Protein AF-A0A976BFN6-F1 (afdb_monomer_lite)

pLDDT: mean 79.82, std 17.27, range [38.31, 96.56]

Sequence (86 aa):
MDMGHVELYQANGYYYWPEVRGAEGRYTAVVRFVCIEEHLRHAVPAQSDQVPGIFSTHEAALDAARAWGHETARGPWHALKWIWGR

Structure (mmCIF, N/CA/C/O backbone):
data_AF-A0A976BFN6-F1
#
_entry.id   AF-A0A976BFN6-F1
#
loop_
_atom_site.group_PDB
_atom_site.id
_atom_site.type_symbol
_atom_site.label_atom_id
_atom_site.label_alt_id
_atom_site.label_comp_id
_atom_site.label_asym_id
_atom_site.label_entity_id
_atom_site.label_seq_id
_atom_site.pdbx_PDB_ins_code
_atom_site.Cartn_x
_atom_site.Cartn_y
_atom_site.Cartn_z
_atom_site.occupancy
_atom_site.B_iso_or_equiv
_atom_site.auth_seq_id
_atom_site.auth_comp_id
_atom_site.auth_asym_id
_atom_site.auth_atom_id
_atom_site.pdbx_PDB_model_num
ATOM 1 N N . MET A 1 1 ? 18.901 0.807 17.895 1.00 38.31 1 MET A N 1
ATOM 2 C CA . MET A 1 1 ? 17.806 1.197 16.990 1.00 38.31 1 MET A CA 1
ATOM 3 C C . MET A 1 1 ? 17.230 -0.090 16.461 1.00 38.31 1 MET A C 1
ATOM 5 O O . MET A 1 1 ? 17.957 -0.826 15.809 1.00 38.31 1 MET A O 1
ATOM 9 N N . ASP A 1 2 ? 16.006 -0.408 16.861 1.00 41.91 2 ASP A N 1
ATOM 10 C CA . ASP A 1 2 ? 15.300 -1.577 16.352 1.00 41.91 2 ASP A CA 1
ATOM 11 C C . ASP A 1 2 ? 14.946 -1.281 14.889 1.00 41.91 2 ASP A C 1
ATOM 13 O O . ASP A 1 2 ? 14.235 -0.312 14.609 1.00 41.91 2 ASP A O 1
ATOM 17 N N . MET A 1 3 ? 15.552 -2.003 13.944 1.00 42.38 3 MET A N 1
ATOM 18 C CA . MET A 1 3 ? 15.188 -1.877 12.533 1.00 42.38 3 MET A CA 1
ATOM 19 C C . MET A 1 3 ? 13.858 -2.599 12.370 1.00 42.38 3 MET A C 1
ATOM 21 O O . MET A 1 3 ? 13.835 -3.804 12.130 1.00 42.38 3 MET A O 1
ATOM 25 N N . GLY A 1 4 ? 12.766 -1.856 12.579 1.00 57.97 4 GLY A N 1
ATOM 26 C CA . GLY A 1 4 ? 11.407 -2.363 12.432 1.00 57.97 4 GLY A CA 1
ATOM 27 C C . GLY A 1 4 ? 11.283 -3.186 11.153 1.00 57.97 4 GLY A C 1
ATOM 28 O O . GLY A 1 4 ? 11.706 -2.753 10.081 1.00 57.97 4 GLY A O 1
ATOM 29 N N . HIS A 1 5 ? 10.762 -4.402 11.289 1.00 65.81 5 HIS A N 1
ATOM 30 C CA . HIS A 1 5 ? 10.569 -5.311 10.170 1.00 65.81 5 HIS A CA 1
ATOM 31 C C . HIS A 1 5 ? 9.594 -4.677 9.170 1.00 65.81 5 HIS A C 1
ATOM 33 O O . HIS A 1 5 ? 8.438 -4.421 9.505 1.00 65.81 5 HIS A O 1
ATOM 39 N N . VAL A 1 6 ? 10.071 -4.394 7.956 1.00 73.25 6 VAL A N 1
ATOM 40 C CA . VAL A 1 6 ? 9.239 -3.917 6.847 1.00 73.25 6 VAL A CA 1
ATOM 41 C C . VAL A 1 6 ? 8.905 -5.113 5.975 1.00 73.25 6 VAL A C 1
ATOM 43 O O . VAL A 1 6 ? 9.794 -5.752 5.412 1.00 73.25 6 VAL A O 1
ATOM 46 N N . GLU A 1 7 ? 7.617 -5.415 5.867 1.00 83.06 7 GLU A N 1
ATOM 47 C CA . GLU A 1 7 ? 7.127 -6.461 4.979 1.00 83.06 7 GLU A CA 1
ATOM 48 C C . GLU A 1 7 ? 7.083 -5.930 3.540 1.00 83.06 7 GLU A C 1
ATOM 50 O O . GLU A 1 7 ? 6.370 -4.971 3.243 1.00 83.06 7 GLU A O 1
ATOM 55 N N . LEU A 1 8 ? 7.876 -6.536 2.653 1.00 86.94 8 LEU A N 1
ATOM 56 C CA . LEU A 1 8 ? 8.014 -6.128 1.256 1.00 86.94 8 LEU A CA 1
ATOM 57 C C . LEU A 1 8 ? 7.283 -7.102 0.332 1.00 86.94 8 LEU A C 1
ATOM 59 O O . LEU A 1 8 ? 7.509 -8.311 0.384 1.00 86.94 8 LEU A O 1
ATOM 63 N N . TYR A 1 9 ? 6.476 -6.561 -0.574 1.00 87.06 9 TYR A N 1
ATOM 64 C CA . TYR A 1 9 ? 5.740 -7.317 -1.579 1.00 87.06 9 TYR A CA 1
ATOM 65 C C . TYR A 1 9 ? 6.167 -6.925 -2.995 1.00 87.06 9 TYR A C 1
ATOM 67 O O . TYR A 1 9 ? 6.661 -5.821 -3.236 1.00 87.06 9 TYR A O 1
ATOM 75 N N . GLN A 1 10 ? 5.937 -7.828 -3.951 1.00 85.31 10 GLN A N 1
ATOM 76 C CA . GLN A 1 10 ? 6.223 -7.611 -5.366 1.00 85.31 10 GLN A CA 1
ATOM 77 C C . GLN A 1 10 ? 5.019 -7.997 -6.230 1.00 85.31 10 GLN A C 1
ATOM 79 O O . GLN A 1 10 ? 4.481 -9.097 -6.096 1.00 85.31 10 GLN A O 1
ATOM 84 N N . ALA A 1 11 ? 4.625 -7.117 -7.152 1.00 82.75 11 ALA A N 1
ATOM 85 C CA . ALA A 1 11 ? 3.628 -7.416 -8.181 1.00 82.75 11 ALA A CA 1
ATOM 86 C C . ALA A 1 11 ? 3.826 -6.526 -9.419 1.00 82.75 11 ALA A C 1
ATOM 88 O O . ALA A 1 11 ? 4.141 -5.348 -9.288 1.00 82.75 11 ALA A O 1
ATOM 89 N N . ASN A 1 12 ? 3.650 -7.092 -10.621 1.00 81.12 12 ASN A N 1
ATOM 90 C CA . ASN A 1 12 ? 3.651 -6.385 -11.915 1.00 81.12 12 ASN A CA 1
ATOM 91 C C . ASN A 1 12 ? 4.798 -5.377 -12.135 1.00 81.12 12 ASN A C 1
ATOM 93 O O . ASN A 1 12 ? 4.585 -4.291 -12.662 1.00 81.12 12 ASN A O 1
ATOM 97 N N . GLY A 1 13 ? 6.022 -5.726 -11.735 1.00 81.31 13 GLY A N 1
ATOM 98 C CA . GLY A 1 13 ? 7.177 -4.836 -11.906 1.00 81.31 13 GLY A CA 1
ATOM 99 C C . GLY A 1 13 ? 7.284 -3.726 -10.856 1.00 81.31 13 GLY A C 1
ATOM 100 O O . GLY A 1 13 ? 8.095 -2.819 -11.026 1.00 81.31 13 GLY A O 1
ATOM 101 N N . TYR A 1 14 ? 6.528 -3.812 -9.760 1.00 84.56 14 TYR A N 1
ATOM 102 C CA . TYR A 1 14 ? 6.617 -2.910 -8.616 1.00 84.56 14 TYR A CA 1
ATOM 103 C C . TYR A 1 14 ? 7.026 -3.659 -7.352 1.00 84.56 14 TYR A C 1
ATOM 105 O O . TYR A 1 14 ? 6.569 -4.781 -7.108 1.00 84.56 14 TYR A O 1
ATOM 113 N N . TYR A 1 15 ? 7.830 -2.996 -6.523 1.00 87.94 15 TYR A N 1
ATOM 114 C CA . TYR A 1 15 ? 7.891 -3.298 -5.098 1.00 87.94 15 TYR A CA 1
ATOM 115 C C . TYR A 1 15 ? 6.923 -2.387 -4.356 1.00 87.94 15 TYR A C 1
ATOM 117 O O . TYR A 1 15 ? 6.816 -1.203 -4.686 1.00 87.94 15 TYR A O 1
ATOM 125 N N . TYR A 1 16 ? 6.242 -2.918 -3.346 1.00 89.44 16 TYR A N 1
ATOM 126 C CA . TYR A 1 16 ? 5.395 -2.125 -2.463 1.00 89.44 16 TYR A CA 1
ATOM 127 C C . TYR A 1 16 ? 5.442 -2.647 -1.030 1.00 89.44 16 TYR A C 1
ATOM 129 O O . TYR A 1 16 ? 5.679 -3.832 -0.798 1.00 89.44 16 TYR A O 1
ATOM 137 N N . TRP A 1 17 ? 5.21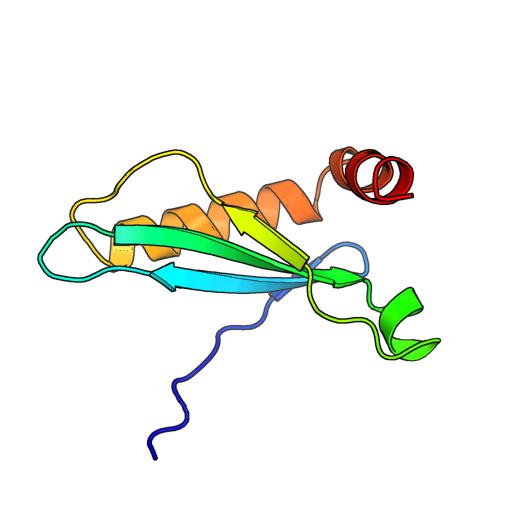6 -1.762 -0.065 1.00 92.69 17 TRP A N 1
ATOM 138 C CA . TRP A 1 17 ? 5.106 -2.134 1.343 1.00 92.69 17 TRP A CA 1
ATOM 139 C C . TRP A 1 17 ? 4.067 -1.260 2.057 1.00 92.69 17 TRP A C 1
ATOM 141 O O . TRP A 1 17 ? 3.969 -0.057 1.785 1.00 92.69 17 TRP A O 1
ATOM 151 N N . PRO A 1 18 ? 3.258 -1.855 2.944 1.00 92.56 18 PRO A N 1
ATOM 152 C CA . PRO A 1 18 ? 2.295 -1.137 3.752 1.00 92.56 18 PRO A CA 1
ATOM 153 C C . PRO A 1 18 ? 2.996 -0.428 4.916 1.00 92.56 18 PRO A C 1
ATOM 155 O O . PRO A 1 18 ? 3.933 -0.937 5.527 1.00 92.56 18 PRO A O 1
ATOM 158 N N . GLU A 1 19 ? 2.498 0.752 5.249 1.00 92.56 19 GLU A N 1
ATOM 159 C CA . GLU A 1 19 ? 2.873 1.539 6.415 1.00 92.56 19 GLU A CA 1
ATOM 160 C C . GLU A 1 19 ? 1.596 1.900 7.174 1.00 92.56 19 GLU A C 1
ATOM 162 O O . GLU A 1 19 ? 0.586 2.289 6.584 1.00 92.56 19 GLU A O 1
ATOM 167 N N . VAL A 1 20 ? 1.647 1.832 8.499 1.00 93.38 20 VAL A N 1
ATOM 168 C CA . VAL A 1 20 ? 0.592 2.369 9.359 1.00 93.38 20 VAL A CA 1
ATOM 169 C C . VAL A 1 20 ? 1.141 3.592 10.071 1.00 93.38 20 VAL A C 1
ATOM 171 O O . VAL A 1 20 ? 2.263 3.587 10.578 1.00 93.38 20 VAL A O 1
ATOM 174 N N . ARG A 1 21 ? 0.353 4.663 10.097 1.00 93.00 21 ARG A N 1
ATOM 175 C CA . ARG A 1 21 ? 0.669 5.890 10.829 1.00 93.00 21 ARG A CA 1
ATOM 176 C C . ARG A 1 21 ? -0.390 6.144 11.888 1.00 93.00 21 ARG A C 1
ATOM 178 O O . ARG A 1 21 ? -1.541 5.750 11.732 1.00 93.00 21 ARG A O 1
ATOM 185 N N . GLY A 1 22 ? -0.002 6.853 12.939 1.00 90.50 22 GLY A N 1
ATOM 186 C CA . GLY A 1 22 ? -0.890 7.215 14.039 1.00 90.50 22 GLY A CA 1
ATOM 187 C C . GLY A 1 22 ? -0.631 6.417 15.312 1.00 90.50 22 GLY A C 1
ATOM 188 O O . GLY A 1 22 ? 0.222 5.531 15.360 1.00 90.50 22 GLY A O 1
ATOM 189 N N . ALA A 1 23 ? -1.354 6.794 16.358 1.00 84.00 23 ALA A N 1
ATOM 190 C CA . ALA A 1 23 ? -1.263 6.235 17.698 1.00 84.00 23 ALA A CA 1
ATOM 191 C C . ALA A 1 23 ? -2.632 6.363 18.389 1.00 84.00 23 ALA A C 1
ATOM 193 O O . ALA A 1 23 ? -3.532 7.024 17.871 1.00 84.00 23 ALA A O 1
ATOM 194 N N . GLU A 1 24 ? -2.783 5.729 19.554 1.00 87.50 24 GLU A N 1
ATOM 195 C CA . GLU A 1 24 ? -3.934 5.937 20.451 1.00 87.50 24 GLU A CA 1
ATOM 196 C C . GLU A 1 24 ? -5.307 5.680 19.792 1.00 87.50 24 GLU A C 1
ATOM 198 O O . GLU A 1 24 ? -6.229 6.489 19.869 1.00 87.50 24 GLU A O 1
ATOM 203 N N . GLY A 1 25 ? -5.459 4.533 19.118 1.00 91.44 25 GLY A N 1
ATOM 204 C CA . GLY A 1 25 ? -6.758 4.110 18.573 1.00 91.44 25 GLY A CA 1
ATOM 205 C C . GLY A 1 25 ? -7.194 4.845 17.302 1.00 91.44 25 GLY A C 1
ATOM 206 O O . GLY A 1 25 ? -8.337 4.694 16.873 1.00 91.44 25 GLY A O 1
ATOM 207 N N . ARG A 1 26 ? -6.311 5.645 16.691 1.00 94.81 26 ARG A N 1
ATOM 208 C CA . ARG A 1 26 ? -6.551 6.304 15.401 1.00 94.81 26 ARG A CA 1
ATOM 209 C C . ARG A 1 26 ? -5.380 6.045 14.469 1.00 94.81 26 ARG A C 1
ATOM 211 O O . ARG A 1 26 ? -4.324 6.663 14.590 1.00 94.81 26 ARG A O 1
ATOM 218 N N . TYR A 1 27 ? -5.602 5.152 13.518 1.00 96.19 27 TYR A N 1
ATOM 219 C CA . TYR A 1 27 ? -4.583 4.703 12.584 1.00 96.19 27 TYR A CA 1
ATOM 220 C C . TYR A 1 27 ? -4.967 5.070 11.156 1.00 96.19 27 TYR A C 1
ATOM 222 O O . TYR A 1 27 ? -6.126 4.947 10.760 1.00 96.19 27 TYR A O 1
ATOM 230 N N . THR A 1 28 ? -3.996 5.523 10.376 1.00 95.69 28 THR A N 1
ATOM 231 C CA . THR A 1 28 ? -4.126 5.706 8.932 1.00 95.69 28 THR A CA 1
ATOM 232 C C . THR A 1 28 ? -3.228 4.712 8.222 1.00 95.69 28 THR A C 1
ATOM 234 O O . THR A 1 28 ? -2.129 4.392 8.675 1.00 95.69 28 THR A O 1
ATOM 237 N N . ALA A 1 29 ? -3.725 4.203 7.106 1.00 94.75 29 ALA A N 1
ATOM 238 C CA . ALA A 1 29 ? -3.045 3.217 6.293 1.00 94.75 29 ALA A CA 1
ATOM 239 C C . ALA A 1 29 ? -2.425 3.910 5.077 1.00 94.75 29 ALA A C 1
ATOM 241 O O . ALA A 1 29 ? -3.063 4.727 4.409 1.00 94.75 29 ALA A O 1
ATOM 242 N N . VAL A 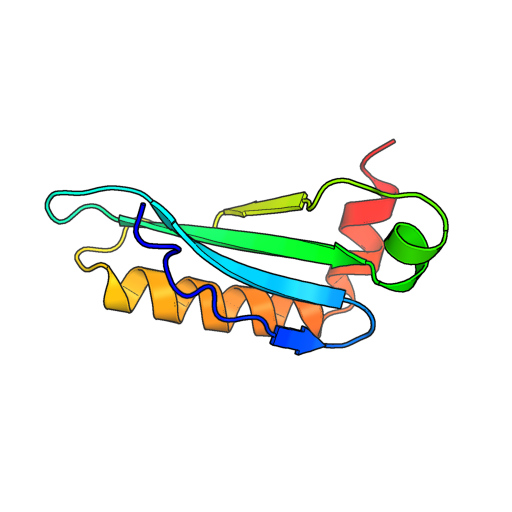1 30 ? -1.161 3.609 4.809 1.00 92.62 30 VAL A N 1
ATOM 243 C CA . VAL A 1 30 ? -0.387 4.149 3.693 1.00 92.62 30 VAL A CA 1
ATOM 244 C C . VAL A 1 30 ? 0.269 2.982 2.974 1.00 92.62 30 VAL A C 1
ATOM 246 O O . VAL A 1 30 ? 0.687 2.014 3.598 1.00 92.62 30 VAL A O 1
ATOM 249 N N . VAL A 1 31 ? 0.385 3.066 1.658 1.00 91.56 31 VAL A N 1
ATOM 250 C CA . VAL A 1 31 ? 1.166 2.118 0.866 1.00 91.56 31 VAL A CA 1
ATOM 251 C C . VAL A 1 31 ? 2.277 2.878 0.175 1.00 91.56 31 VAL A C 1
ATOM 253 O O . VAL A 1 31 ? 2.033 3.906 -0.462 1.00 91.56 31 VAL A O 1
ATOM 256 N N . ARG A 1 32 ? 3.505 2.379 0.294 1.00 90.31 32 ARG A N 1
ATOM 257 C CA . ARG A 1 32 ? 4.632 2.830 -0.518 1.00 90.31 32 ARG A CA 1
ATOM 258 C C . ARG A 1 32 ? 4.808 1.921 -1.711 1.00 90.31 32 ARG A C 1
ATOM 260 O O . ARG A 1 32 ? 4.622 0.716 -1.584 1.00 90.31 32 ARG A O 1
ATOM 267 N N . PHE A 1 33 ? 5.217 2.483 -2.837 1.00 87.62 33 PHE A N 1
ATOM 268 C CA . PHE A 1 33 ? 5.495 1.715 -4.044 1.00 87.62 33 PHE A CA 1
ATOM 269 C C . PHE A 1 33 ? 6.639 2.329 -4.843 1.00 87.62 33 PHE A C 1
ATOM 271 O O . PHE A 1 33 ? 6.862 3.543 -4.838 1.00 87.62 33 PHE A O 1
ATOM 278 N N . VAL A 1 34 ? 7.363 1.471 -5.551 1.00 85.94 34 VAL A N 1
ATOM 279 C CA . VAL A 1 34 ? 8.450 1.849 -6.451 1.00 85.94 34 VAL A CA 1
ATOM 280 C C . VAL A 1 34 ? 8.420 0.955 -7.688 1.00 85.94 34 VAL A C 1
ATOM 282 O O . VAL A 1 34 ? 8.278 -0.264 -7.583 1.00 85.94 34 VAL A O 1
ATOM 285 N N . CYS A 1 35 ? 8.530 1.566 -8.869 1.00 83.81 35 CYS A N 1
ATOM 286 C CA . CYS A 1 35 ? 8.690 0.842 -10.126 1.00 83.81 35 CYS A CA 1
ATOM 287 C C . CYS A 1 35 ? 10.106 0.261 -10.195 1.00 83.81 35 CYS A C 1
ATOM 289 O O . CYS A 1 35 ? 11.084 1.001 -10.075 1.00 83.81 35 CYS A O 1
ATOM 291 N N . ILE A 1 36 ? 10.225 -1.054 -10.386 1.00 85.31 36 ILE A N 1
ATOM 292 C CA . ILE A 1 36 ? 11.514 -1.757 -10.365 1.00 85.31 36 ILE A CA 1
ATOM 293 C C . ILE A 1 36 ? 12.398 -1.279 -11.516 1.00 85.31 36 ILE A C 1
ATOM 295 O O . ILE A 1 36 ? 13.552 -0.925 -11.296 1.00 85.31 36 ILE A O 1
ATOM 299 N N . GLU A 1 37 ? 11.865 -1.239 -12.737 1.00 84.12 37 GLU A N 1
ATOM 300 C CA . GLU A 1 37 ? 12.653 -0.888 -13.922 1.00 84.12 37 GLU A CA 1
ATOM 301 C C . GLU A 1 37 ? 13.195 0.542 -13.847 1.00 84.12 37 GLU A C 1
ATOM 303 O O . GLU A 1 37 ? 14.374 0.778 -14.113 1.00 84.12 37 GLU A O 1
ATOM 308 N N . GLU A 1 38 ? 12.356 1.495 -13.444 1.00 79.88 38 GLU A N 1
ATOM 309 C CA . GLU A 1 38 ? 12.769 2.889 -13.311 1.00 79.88 38 GLU A CA 1
ATO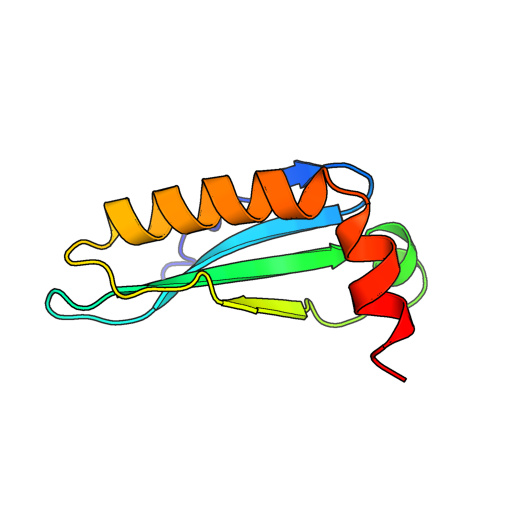M 310 C C . GLU A 1 38 ? 13.779 3.062 -12.185 1.00 79.88 38 GLU A C 1
ATOM 312 O O . GLU A 1 38 ? 14.793 3.716 -12.407 1.00 79.88 38 GLU A O 1
ATOM 317 N N . HIS A 1 39 ? 13.564 2.425 -11.028 1.00 81.75 39 HIS A N 1
ATOM 318 C CA . HIS A 1 39 ? 14.486 2.504 -9.894 1.00 81.75 39 HIS A CA 1
ATOM 319 C C . HIS A 1 39 ? 15.861 1.903 -10.197 1.00 81.75 39 HIS A C 1
ATOM 321 O O . HIS A 1 39 ? 16.877 2.413 -9.723 1.00 81.75 39 HIS A O 1
ATOM 327 N N . LEU A 1 40 ? 15.910 0.858 -11.029 1.00 82.81 40 LEU A N 1
ATOM 328 C CA . LEU A 1 40 ? 17.165 0.282 -11.513 1.00 82.81 40 LEU A CA 1
ATOM 329 C C . LEU A 1 40 ? 17.901 1.203 -12.500 1.00 82.81 40 LEU A C 1
ATOM 331 O O . LEU A 1 40 ? 19.129 1.162 -12.559 1.00 82.81 40 LEU A O 1
ATOM 335 N N . ARG A 1 41 ? 17.184 2.028 -13.276 1.00 85.00 41 ARG A N 1
ATOM 336 C CA . ARG A 1 41 ? 17.786 2.989 -14.224 1.00 85.00 41 ARG A CA 1
ATOM 337 C C . ARG A 1 41 ? 18.209 4.289 -13.547 1.00 85.00 41 ARG A C 1
ATOM 339 O O . ARG A 1 41 ? 19.280 4.821 -13.830 1.00 85.00 41 ARG A O 1
ATOM 346 N N . HIS A 1 42 ? 17.364 4.797 -12.661 1.00 82.62 42 HIS A N 1
ATOM 347 C CA . HIS A 1 42 ? 17.555 6.020 -11.901 1.00 82.62 42 HIS A CA 1
ATOM 348 C C . HIS A 1 42 ? 17.027 5.765 -10.496 1.00 82.62 42 HIS A C 1
ATOM 350 O O . HIS A 1 42 ? 15.866 5.407 -10.350 1.00 82.62 42 HIS A O 1
ATOM 356 N N . ALA A 1 43 ? 17.843 5.958 -9.459 1.00 79.81 43 ALA A N 1
ATOM 357 C CA . ALA A 1 43 ? 17.396 5.782 -8.080 1.00 79.81 43 ALA A CA 1
ATOM 358 C C . ALA A 1 43 ? 16.271 6.785 -7.748 1.00 79.81 43 ALA A C 1
ATOM 360 O O . ALA A 1 43 ? 16.526 7.910 -7.317 1.00 79.81 43 ALA A O 1
ATOM 361 N N . VAL A 1 44 ? 15.020 6.391 -7.997 1.00 79.81 44 VAL A N 1
ATOM 362 C CA . VAL A 1 44 ? 13.824 7.200 -7.747 1.00 79.81 44 VAL A CA 1
ATOM 363 C C . VAL A 1 44 ? 13.295 6.939 -6.340 1.00 79.81 44 VAL A C 1
ATOM 365 O O . VAL A 1 44 ? 13.333 5.792 -5.879 1.00 79.81 44 VAL A O 1
ATOM 368 N N . PRO A 1 45 ? 12.791 7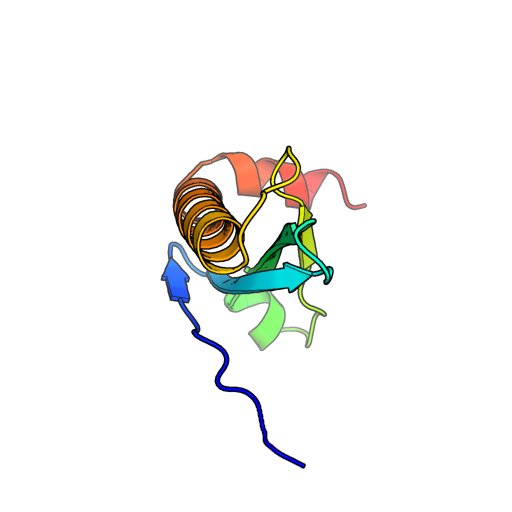.969 -5.640 1.00 82.69 45 PRO A N 1
ATOM 369 C CA . PRO A 1 45 ? 12.158 7.777 -4.346 1.00 82.69 45 PRO A CA 1
ATOM 370 C C . PRO A 1 45 ? 10.862 6.973 -4.494 1.00 82.69 45 PRO A C 1
ATOM 372 O O . PRO A 1 45 ? 10.159 7.072 -5.501 1.00 82.69 45 PRO A O 1
ATOM 375 N N . ALA A 1 46 ? 10.521 6.206 -3.459 1.00 85.38 46 ALA A N 1
ATOM 376 C CA . ALA A 1 46 ? 9.234 5.532 -3.395 1.00 85.38 46 ALA A CA 1
ATOM 377 C C . ALA A 1 46 ? 8.098 6.553 -3.291 1.00 85.38 46 ALA A C 1
ATOM 379 O O . ALA A 1 46 ? 8.152 7.501 -2.499 1.00 85.38 46 ALA A O 1
ATOM 380 N N . GLN A 1 47 ? 7.049 6.331 -4.068 1.00 85.19 47 GLN A N 1
ATOM 381 C CA . GLN A 1 47 ? 5.823 7.104 -3.970 1.00 85.19 47 GLN A CA 1
ATOM 382 C C . GLN A 1 47 ? 4.935 6.545 -2.856 1.00 85.19 47 GLN A C 1
ATOM 384 O O . GLN A 1 47 ? 5.146 5.433 -2.369 1.00 85.19 47 GLN A O 1
ATOM 389 N N . SER A 1 48 ? 3.963 7.340 -2.416 1.00 88.38 48 SER A N 1
ATOM 390 C CA . SER A 1 48 ? 3.030 6.974 -1.351 1.00 88.38 48 SER A CA 1
ATOM 391 C C . SER A 1 48 ? 1.594 7.212 -1.774 1.00 88.38 48 SER A C 1
ATOM 393 O O . SER A 1 48 ? 1.293 8.264 -2.335 1.00 88.38 48 SER A O 1
ATOM 395 N N . ASP A 1 49 ? 0.718 6.281 -1.420 1.00 88.62 49 ASP A N 1
ATOM 396 C CA . ASP A 1 49 ? -0.727 6.414 -1.560 1.00 88.62 49 ASP A CA 1
ATOM 397 C C . ASP A 1 49 ? -1.384 6.185 -0.204 1.00 88.62 49 ASP A C 1
ATOM 399 O O . ASP A 1 49 ? -0.990 5.287 0.545 1.00 88.62 49 ASP A O 1
ATOM 403 N N . GLN A 1 50 ? -2.358 7.021 0.135 1.00 90.88 50 GLN A N 1
ATOM 404 C CA . GLN A 1 50 ? -3.077 6.904 1.396 1.00 90.88 50 GLN A CA 1
ATOM 405 C C . GLN A 1 50 ? -4.353 6.101 1.169 1.00 90.88 50 GLN A C 1
ATOM 407 O O . GLN A 1 50 ? -5.176 6.465 0.330 1.00 90.88 50 GLN A O 1
ATOM 412 N N . VAL A 1 51 ? -4.539 5.043 1.955 1.00 91.88 51 VAL A N 1
ATOM 413 C CA . VAL A 1 51 ? -5.789 4.285 1.945 1.00 91.88 51 VAL A CA 1
ATOM 414 C C . VAL A 1 51 ? -6.877 5.150 2.587 1.00 91.88 51 VAL A C 1
ATOM 416 O O . VAL A 1 51 ? -6.665 5.670 3.691 1.00 91.88 51 VAL A O 1
ATOM 419 N N . PRO A 1 52 ? -8.037 5.332 1.935 1.00 91.94 52 PRO A N 1
ATOM 420 C CA . PRO A 1 52 ? -9.131 6.103 2.506 1.00 91.94 52 PRO A CA 1
ATOM 421 C C . PRO A 1 52 ? -9.613 5.526 3.844 1.00 91.94 52 PRO A C 1
ATOM 423 O O . PRO A 1 52 ? -9.847 4.326 3.968 1.00 91.94 52 PRO A O 1
ATOM 426 N N . GLY A 1 53 ? -9.823 6.406 4.825 1.00 92.94 53 GLY A N 1
ATOM 427 C CA . GLY A 1 53 ? -10.392 6.056 6.128 1.00 92.94 53 GLY A CA 1
ATOM 428 C C . GLY A 1 53 ? -9.442 6.238 7.313 1.00 92.94 53 GLY A C 1
ATOM 429 O O . GLY A 1 53 ? -8.263 6.567 7.172 1.00 92.94 53 GLY A O 1
ATOM 430 N N . ILE A 1 54 ? -10.006 6.058 8.508 1.00 95.56 54 ILE A N 1
ATOM 431 C CA . ILE A 1 54 ? -9.291 6.009 9.787 1.00 95.56 54 ILE A CA 1
ATOM 432 C C . ILE A 1 54 ? -9.724 4.719 10.476 1.00 95.56 54 ILE A C 1
ATOM 434 O O . ILE A 1 54 ? -10.918 4.437 10.574 1.00 95.56 54 ILE A O 1
ATOM 438 N N . PHE A 1 55 ? -8.755 3.955 10.960 1.00 96.56 55 PHE A N 1
ATOM 439 C CA . PHE A 1 55 ? -8.958 2.651 11.573 1.00 96.56 55 PHE A CA 1
ATOM 440 C C . PHE A 1 55 ? -8.772 2.747 13.085 1.00 96.56 55 PHE A C 1
ATOM 442 O O . PHE A 1 55 ? -7.950 3.523 13.577 1.00 96.56 55 PHE A O 1
ATOM 449 N N . SER A 1 56 ? -9.534 1.946 13.826 1.00 95.88 56 SER A N 1
ATOM 450 C CA . SER A 1 56 ? -9.475 1.901 15.290 1.00 95.88 56 SER A CA 1
ATOM 451 C C . SER A 1 56 ? -8.323 1.049 15.826 1.00 95.88 56 SER A C 1
ATOM 453 O O . SER A 1 56 ? -7.968 1.165 16.997 1.00 95.88 56 SER A O 1
ATOM 455 N N . THR A 1 57 ? -7.725 0.197 14.988 1.00 95.56 57 THR A N 1
ATOM 456 C CA . THR A 1 57 ? -6.594 -0.662 15.355 1.00 95.56 57 THR A CA 1
ATOM 457 C C . THR A 1 57 ? -5.479 -0.590 14.316 1.00 95.56 57 THR A C 1
ATOM 459 O O . THR A 1 57 ? -5.718 -0.355 13.130 1.00 95.56 57 THR A O 1
ATOM 462 N N . HIS A 1 58 ? -4.245 -0.806 14.779 1.00 94.06 58 HIS A N 1
ATOM 463 C CA . HIS A 1 58 ? -3.067 -0.860 13.917 1.00 94.06 58 HIS A CA 1
ATOM 464 C C . HIS A 1 58 ? -3.165 -2.014 12.910 1.00 94.06 58 HIS A C 1
ATOM 466 O O . HIS A 1 58 ? -2.858 -1.839 11.738 1.00 94.06 58 HIS A O 1
ATOM 472 N N . GLU A 1 59 ? -3.616 -3.187 13.358 1.00 93.94 59 GLU A N 1
ATOM 473 C CA . GLU A 1 59 ? -3.763 -4.379 12.517 1.00 93.94 59 GLU A CA 1
ATOM 474 C C . GLU A 1 59 ? -4.777 -4.163 11.387 1.00 93.94 59 GLU A C 1
ATOM 476 O O . GLU A 1 59 ? -4.457 -4.422 10.232 1.00 93.94 59 GLU A O 1
ATOM 481 N N . ALA A 1 60 ? -5.939 -3.562 11.676 1.00 95.19 60 ALA A N 1
ATOM 482 C CA . ALA A 1 60 ? -6.930 -3.257 10.644 1.00 95.19 60 ALA A CA 1
ATOM 483 C C . ALA A 1 60 ? -6.403 -2.254 9.604 1.00 95.19 60 ALA A C 1
ATOM 485 O O . ALA A 1 60 ? -6.677 -2.399 8.414 1.00 95.19 60 ALA A O 1
ATOM 486 N N . ALA A 1 61 ? -5.623 -1.254 10.033 1.00 95.25 61 ALA A N 1
ATOM 487 C CA . ALA A 1 61 ? -4.955 -0.343 9.107 1.00 95.25 61 ALA A CA 1
ATOM 488 C C . ALA A 1 61 ? -3.914 -1.078 8.244 1.00 95.25 61 ALA A C 1
ATOM 490 O O . ALA A 1 61 ? -3.823 -0.834 7.041 1.00 95.25 61 ALA A O 1
ATOM 491 N N . LEU A 1 62 ? -3.143 -1.991 8.840 1.00 93.44 62 LEU A N 1
ATOM 492 C CA . LEU A 1 62 ? -2.119 -2.749 8.126 1.00 93.44 62 LEU A CA 1
ATOM 493 C C . LEU A 1 62 ? -2.741 -3.669 7.069 1.00 93.44 62 LEU A C 1
ATOM 495 O O . LEU A 1 62 ? -2.288 -3.678 5.926 1.00 93.44 62 LEU A O 1
ATOM 499 N N . ASP A 1 63 ? -3.809 -4.382 7.415 1.00 93.88 63 ASP A N 1
ATOM 500 C CA . ASP A 1 63 ? -4.524 -5.254 6.481 1.00 93.88 63 ASP A CA 1
ATOM 501 C C . ASP A 1 63 ? -5.189 -4.464 5.350 1.00 93.88 63 ASP A C 1
ATOM 503 O O . ASP A 1 63 ? -5.112 -4.865 4.185 1.00 93.88 63 ASP A O 1
ATOM 507 N N . ALA A 1 64 ? -5.756 -3.292 5.656 1.00 94.62 64 ALA A N 1
ATOM 508 C CA . ALA A 1 64 ? -6.280 -2.385 4.639 1.00 94.62 64 ALA A CA 1
ATOM 509 C C . ALA A 1 64 ? -5.177 -1.897 3.681 1.00 94.62 64 ALA A C 1
ATOM 511 O O . ALA A 1 64 ? -5.380 -1.885 2.467 1.00 94.62 64 ALA A O 1
ATOM 512 N N . ALA A 1 65 ? -3.992 -1.553 4.199 1.00 92.75 65 ALA A N 1
ATOM 513 C CA . ALA A 1 65 ? -2.835 -1.181 3.382 1.00 92.75 65 ALA A CA 1
ATOM 514 C C . ALA A 1 65 ? -2.347 -2.339 2.499 1.00 92.75 65 ALA A C 1
ATOM 516 O O . ALA A 1 65 ? -2.053 -2.131 1.321 1.00 92.75 65 ALA A O 1
ATOM 517 N N . ARG A 1 66 ? -2.300 -3.568 3.024 1.00 90.38 66 ARG A N 1
ATOM 518 C CA . ARG A 1 66 ? -1.929 -4.762 2.244 1.00 90.38 66 ARG A CA 1
ATOM 519 C C . ARG A 1 66 ? -2.886 -4.991 1.080 1.00 90.38 66 ARG A C 1
ATOM 521 O O . ARG A 1 66 ? -2.435 -5.151 -0.055 1.00 90.38 66 ARG A O 1
ATOM 528 N N . ALA A 1 67 ? -4.190 -4.973 1.357 1.00 89.56 67 ALA A N 1
ATOM 529 C CA . ALA A 1 67 ? -5.223 -5.149 0.342 1.00 89.56 67 ALA A CA 1
ATOM 530 C C . ALA A 1 67 ? -5.145 -4.050 -0.727 1.00 89.56 67 ALA A C 1
ATOM 532 O O . ALA A 1 67 ? -5.078 -4.358 -1.918 1.00 89.56 67 ALA A O 1
ATOM 533 N N . TRP A 1 68 ? -5.045 -2.786 -0.298 1.00 88.19 68 TRP A N 1
ATOM 534 C CA . TRP A 1 68 ? -4.917 -1.638 -1.194 1.00 88.19 68 TRP A CA 1
ATOM 535 C C . TRP A 1 68 ? -3.676 -1.735 -2.079 1.00 88.19 68 TRP A C 1
ATOM 537 O O . TRP A 1 68 ? -3.765 -1.546 -3.290 1.00 88.19 68 TRP A O 1
ATOM 547 N N . GLY A 1 69 ? -2.519 -2.062 -1.496 1.00 84.75 69 GLY A N 1
ATOM 548 C CA . GLY A 1 69 ? -1.268 -2.205 -2.234 1.00 84.75 69 GLY A CA 1
ATOM 549 C C . GLY A 1 69 ? -1.328 -3.327 -3.262 1.00 84.75 69 GLY A C 1
ATOM 550 O O . GLY A 1 69 ? -0.894 -3.140 -4.397 1.00 84.75 69 GLY A O 1
ATOM 551 N N . HIS A 1 70 ? -1.934 -4.460 -2.904 1.00 81.56 70 HIS A N 1
ATOM 552 C CA . HIS A 1 70 ? -2.096 -5.587 -3.817 1.00 81.56 70 HIS A CA 1
ATOM 553 C C . HIS A 1 70 ? -3.041 -5.272 -4.985 1.00 81.56 70 HIS A C 1
ATOM 555 O O . HIS A 1 70 ? -2.728 -5.601 -6.129 1.00 81.56 70 HIS A O 1
ATOM 561 N N . GLU A 1 71 ? -4.174 -4.615 -4.726 1.00 80.94 71 GLU A N 1
ATOM 562 C CA . GLU A 1 71 ? -5.100 -4.165 -5.773 1.00 80.94 71 GLU A CA 1
ATOM 563 C C . GLU A 1 71 ? -4.435 -3.129 -6.691 1.00 80.94 71 GLU A C 1
ATOM 565 O O . GLU A 1 71 ? -4.433 -3.271 -7.917 1.00 80.94 71 GLU A O 1
ATOM 570 N N . THR A 1 72 ? -3.789 -2.134 -6.084 1.00 72.88 72 THR A N 1
ATOM 571 C CA . THR A 1 72 ? -3.117 -1.025 -6.768 1.00 72.88 72 THR A CA 1
ATOM 572 C C . THR A 1 72 ? -1.979 -1.522 -7.659 1.00 72.88 72 THR A C 1
ATOM 574 O O . THR A 1 72 ? -1.872 -1.100 -8.810 1.00 72.88 72 THR A O 1
ATOM 577 N N . ALA A 1 73 ? -1.170 -2.472 -7.182 1.00 69.50 73 ALA A N 1
ATOM 578 C CA . ALA A 1 73 ? -0.085 -3.056 -7.965 1.00 69.50 73 ALA A CA 1
ATOM 579 C C . ALA A 1 73 ? -0.583 -4.008 -9.071 1.00 69.50 73 ALA A C 1
ATOM 581 O O . ALA A 1 73 ? 0.127 -4.233 -10.052 1.00 69.50 73 ALA A O 1
ATOM 582 N N . ARG A 1 74 ? -1.798 -4.571 -8.958 1.00 64.31 74 ARG A N 1
ATOM 583 C CA . ARG A 1 74 ? -2.366 -5.483 -9.970 1.00 64.31 74 ARG A CA 1
ATOM 584 C C . ARG A 1 74 ? -3.150 -4.791 -11.086 1.00 64.31 74 ARG A C 1
ATOM 586 O O . ARG A 1 74 ? -3.334 -5.402 -12.138 1.00 64.31 74 ARG A O 1
ATOM 593 N N . GLY A 1 75 ? -3.608 -3.556 -10.881 1.00 59.97 75 GLY A N 1
ATOM 594 C CA . GLY A 1 75 ? -4.516 -2.868 -11.800 1.00 59.97 75 GLY A CA 1
ATOM 595 C C . GLY A 1 75 ? -3.852 -2.005 -12.893 1.00 59.97 75 GLY A C 1
ATOM 596 O O . GLY A 1 75 ? -2.737 -1.516 -12.720 1.00 59.97 75 GLY A O 1
ATOM 597 N N . PRO A 1 76 ? -4.573 -1.704 -13.997 1.00 53.31 76 PRO A N 1
ATOM 598 C CA . PRO A 1 76 ? -4.145 -0.745 -15.033 1.00 53.31 76 P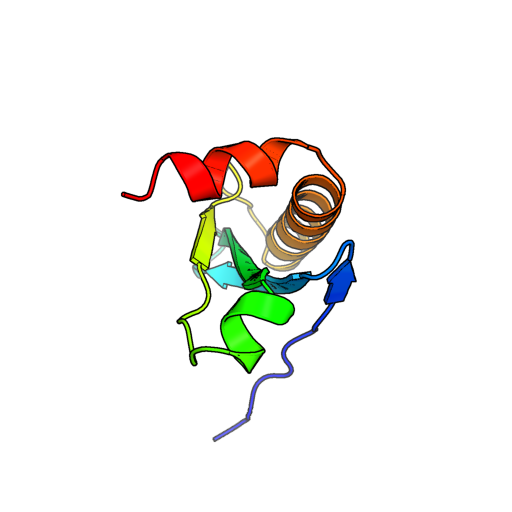RO A CA 1
ATOM 599 C C . PRO A 1 76 ? -4.057 0.710 -14.528 1.00 53.31 76 PRO A C 1
ATOM 601 O O . PRO A 1 76 ? -3.574 1.596 -15.229 1.00 53.31 76 PRO A O 1
ATOM 604 N N . TRP A 1 77 ? -4.508 0.962 -13.297 1.00 49.97 77 TRP A N 1
ATOM 605 C CA . TRP A 1 77 ? -4.583 2.271 -12.651 1.00 49.97 77 TRP A CA 1
ATOM 606 C C . TRP A 1 77 ? -3.211 2.933 -12.440 1.00 49.97 77 TRP A C 1
ATOM 608 O O . TRP A 1 77 ? -3.129 4.161 -12.394 1.00 49.97 77 TRP A O 1
ATOM 618 N N . HIS A 1 78 ? -2.117 2.163 -12.394 1.00 48.72 78 HIS A N 1
ATOM 619 C CA . HIS A 1 78 ? -0.770 2.731 -12.269 1.00 48.72 78 HIS A CA 1
ATOM 620 C C . HIS A 1 78 ? -0.133 3.193 -13.575 1.00 48.72 78 HIS A C 1
ATOM 622 O O . HIS A 1 78 ? 0.700 4.099 -13.525 1.00 48.72 78 HIS A O 1
ATOM 628 N N . ALA A 1 79 ? -0.583 2.696 -14.733 1.00 46.94 79 ALA A N 1
ATOM 629 C CA . ALA A 1 79 ? -0.250 3.359 -15.990 1.00 46.94 79 ALA A CA 1
ATOM 630 C C . ALA A 1 79 ? -0.752 4.817 -15.981 1.00 46.94 79 ALA A C 1
ATOM 632 O O . ALA A 1 79 ? -0.165 5.655 -16.644 1.00 46.94 79 ALA A O 1
ATOM 633 N N . LEU A 1 80 ? -1.779 5.154 -15.183 1.00 42.00 80 LEU A N 1
ATOM 634 C CA . LEU A 1 80 ? -2.361 6.499 -15.120 1.00 42.00 80 LEU A CA 1
ATOM 635 C C . LEU A 1 80 ? -1.711 7.413 -14.064 1.00 42.00 80 LEU A C 1
ATOM 637 O O . LEU A 1 80 ? -1.470 8.581 -14.364 1.00 42.00 80 LEU A O 1
ATOM 641 N N . LYS A 1 81 ? -1.355 6.919 -12.864 1.00 46.16 81 LYS A N 1
ATOM 642 C CA . LYS A 1 81 ? -0.716 7.767 -11.826 1.00 46.16 81 LYS A CA 1
ATOM 643 C C . LYS A 1 81 ? 0.690 8.261 -12.215 1.00 46.16 81 LYS A C 1
ATOM 645 O O . LYS A 1 81 ? 1.086 9.338 -11.783 1.00 46.16 81 LYS A O 1
ATOM 650 N N . TRP A 1 82 ? 1.416 7.528 -13.064 1.00 47.81 82 TRP A N 1
ATOM 651 C CA . TRP A 1 82 ? 2.741 7.941 -13.557 1.00 47.81 82 TRP A CA 1
ATOM 652 C C . TRP A 1 82 ? 2.692 8.915 -14.744 1.00 47.81 82 TRP A C 1
ATOM 654 O O . TRP A 1 82 ? 3.629 9.687 -14.927 1.00 47.81 82 TRP A O 1
ATOM 664 N N . ILE A 1 83 ? 1.599 8.950 -15.516 1.00 47.69 83 ILE A N 1
ATOM 665 C CA . ILE A 1 83 ? 1.444 9.922 -16.615 1.00 47.69 83 ILE A CA 1
ATOM 666 C C . ILE A 1 83 ? 1.144 11.326 -16.061 1.00 47.69 83 ILE A C 1
ATOM 668 O O . ILE A 1 83 ? 1.494 12.316 -16.694 1.00 47.69 83 ILE A O 1
ATOM 672 N N . TRP A 1 84 ? 0.514 11.433 -14.884 1.00 40.81 84 TRP A N 1
ATOM 673 C CA . TRP A 1 84 ? 0.015 12.708 -14.334 1.00 40.81 84 TRP A CA 1
ATOM 674 C C . TRP A 1 84 ? 0.924 13.348 -13.269 1.00 40.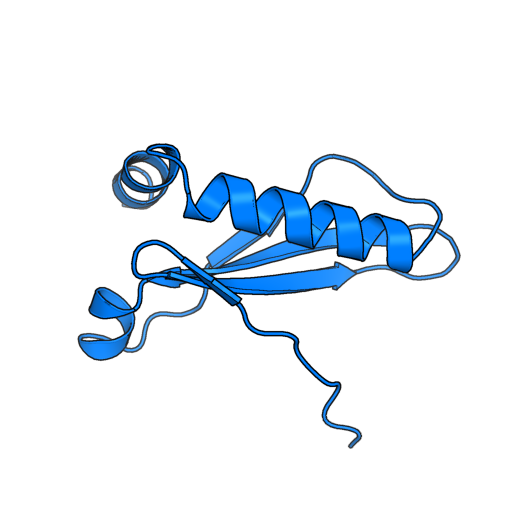81 84 TRP A C 1
ATOM 676 O O . TRP A 1 84 ? 0.550 14.343 -12.658 1.00 40.81 84 TRP A O 1
ATOM 686 N N . GLY A 1 85 ? 2.120 12.791 -13.047 1.00 41.66 85 GLY A N 1
ATOM 687 C CA . GLY A 1 85 ? 3.147 13.355 -12.161 1.00 41.66 85 GLY A CA 1
ATOM 688 C C . GLY A 1 85 ? 4.183 14.251 -12.858 1.00 41.66 85 GLY A C 1
ATOM 689 O O . GLY A 1 85 ? 5.223 14.523 -12.259 1.00 41.66 85 GLY A O 1
ATOM 690 N N . ARG A 1 86 ? 3.941 14.663 -14.111 1.00 41.66 86 ARG A N 1
ATOM 691 C CA . ARG A 1 86 ? 4.749 15.648 -14.850 1.00 41.66 86 ARG A CA 1
ATOM 692 C C . ARG A 1 86 ? 3.986 16.946 -15.047 1.00 41.66 86 ARG A C 1
ATOM 694 O O . ARG A 1 86 ? 2.790 16.858 -15.396 1.00 41.66 86 ARG A O 1
#

Radius of gyration: 13.65 Å; chains: 1; bounding box: 28×23×37 Å

Secondary structure (DSSP, 8-state):
----PPP-EEETTEEEEEEEEEETTEEEEEEEEEEHHHHHHS-PPPEEEEPSS-BSSHHHHHHHHHHHHHHHHHSTHHHHHTTS--

Organism: NCBI:txid96344

Foldseek 3Di:
DPPPDWDWDDADQKIKTKDWDDDDQWIWIKMWMDRNVVCVVPVDDTDMDTQPDIGRDRVVSRVSNVVCNVVCRHDPCVVVVVVPPD